Protein AF-A0A355EM09-F1 (afdb_monomer_lite)

Sequence (64 aa):
MKSYIPKKGDFIAVSFDPQSGHKQRGRRPALVVSNTLFNEKTGLATVCPLTTTDRGYPFHVPVP

Secondary structure (DSSP, 8-state):
-PPP-PPTT-EEEEE-PSP-TT---SEEEEEE-S-HHHHHHHS---EEEP-S-----TT-----

Radius of gyration: 13.27 Å; chains: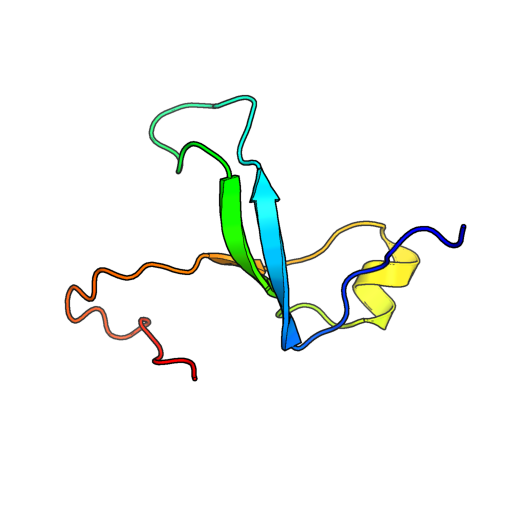 1; bounding box: 35×24×31 Å

pLDDT: mean 87.39, std 13.77, range [50.59, 98.0]

Structure (mmCIF, N/CA/C/O backbone):
data_AF-A0A355EM09-F1
#
_entry.id   AF-A0A355EM09-F1
#
loop_
_atom_site.group_PDB
_atom_site.id
_atom_site.type_symbol
_atom_site.label_atom_id
_atom_site.label_alt_id
_atom_site.label_comp_id
_atom_site.label_asym_id
_atom_site.label_entity_id
_atom_site.label_seq_id
_atom_site.pdbx_PDB_ins_code
_atom_site.Cartn_x
_atom_site.Cartn_y
_atom_site.Cartn_z
_atom_site.occupancy
_atom_site.B_iso_or_equiv
_atom_site.auth_seq_id
_atom_site.auth_comp_id
_atom_site.auth_asym_id
_atom_site.auth_atom_id
_atom_site.pdbx_PDB_model_num
ATOM 1 N N . MET A 1 1 ? -19.250 11.692 10.256 1.00 50.59 1 MET A N 1
ATOM 2 C CA . MET A 1 1 ? -18.609 10.901 9.180 1.00 50.59 1 MET A CA 1
ATOM 3 C C . MET A 1 1 ? -17.854 9.750 9.823 1.00 50.59 1 MET A C 1
ATOM 5 O O . MET A 1 1 ? -17.138 9.996 10.784 1.00 50.59 1 MET A O 1
ATOM 9 N N . LYS A 1 2 ? -18.055 8.506 9.374 1.00 58.59 2 LYS A N 1
ATOM 10 C CA . LYS A 1 2 ? -17.264 7.366 9.868 1.00 58.59 2 LYS A CA 1
ATOM 11 C C . LYS A 1 2 ? -15.854 7.489 9.286 1.00 58.59 2 LYS A C 1
ATOM 13 O O . LYS A 1 2 ? -15.732 7.770 8.097 1.00 58.59 2 LYS A O 1
ATOM 18 N N . SER A 1 3 ? -14.821 7.317 10.107 1.00 85.12 3 SER A N 1
ATOM 19 C CA . SER A 1 3 ? -13.446 7.284 9.600 1.00 85.12 3 SER A CA 1
ATOM 20 C C . SER A 1 3 ? -13.306 6.116 8.622 1.00 85.12 3 SER A C 1
ATOM 22 O O . SER A 1 3 ? -13.818 5.025 8.888 1.00 85.12 3 SER A O 1
ATOM 24 N N . TYR A 1 4 ? -12.681 6.353 7.472 1.00 92.00 4 TYR A N 1
ATOM 25 C CA . TYR A 1 4 ? -12.433 5.305 6.488 1.00 92.00 4 TYR A CA 1
ATOM 26 C C . TYR A 1 4 ? -11.398 4.319 7.038 1.00 92.00 4 TYR A C 1
ATOM 28 O O . TYR A 1 4 ? -10.333 4.731 7.494 1.00 92.00 4 TYR A O 1
ATOM 36 N N . ILE A 1 5 ? -11.710 3.024 6.974 1.00 95.12 5 ILE A N 1
ATOM 37 C CA . ILE A 1 5 ? -10.771 1.945 7.287 1.00 95.12 5 ILE A CA 1
ATOM 38 C C . ILE A 1 5 ? -10.496 1.197 5.980 1.00 95.12 5 ILE A C 1
ATOM 40 O O . ILE A 1 5 ? -11.449 0.661 5.406 1.00 95.12 5 ILE A O 1
ATOM 44 N N . PRO A 1 6 ? -9.238 1.156 5.503 1.00 96.44 6 PRO A N 1
ATOM 45 C CA . PRO A 1 6 ? -8.903 0.458 4.270 1.00 96.44 6 PRO A CA 1
ATOM 46 C C . PRO A 1 6 ? -9.251 -1.027 4.354 1.00 96.44 6 PRO A C 1
ATOM 48 O O . PRO A 1 6 ? -8.929 -1.689 5.347 1.00 96.44 6 PRO A O 1
ATOM 51 N N . LYS A 1 7 ? -9.869 -1.571 3.310 1.00 97.75 7 LYS A N 1
ATOM 52 C CA . LYS A 1 7 ? -10.170 -2.999 3.181 1.00 97.75 7 LYS A CA 1
ATOM 53 C C . LYS A 1 7 ? -9.177 -3.665 2.244 1.00 97.75 7 LYS A C 1
ATOM 55 O O . LYS A 1 7 ? -8.599 -3.029 1.366 1.00 97.75 7 LYS A O 1
ATOM 60 N N . LYS A 1 8 ? -8.978 -4.970 2.424 1.00 97.75 8 LYS A N 1
ATOM 61 C CA . LYS A 1 8 ? -8.158 -5.762 1.501 1.00 97.75 8 LYS A CA 1
ATOM 62 C C . LYS A 1 8 ? -8.696 -5.620 0.073 1.00 97.75 8 LYS A C 1
ATOM 64 O O . LYS A 1 8 ? -9.878 -5.867 -0.151 1.00 97.75 8 LYS A O 1
ATOM 69 N N . GLY A 1 9 ? -7.821 -5.282 -0.870 1.00 96.94 9 GLY A N 1
ATOM 70 C CA . GLY A 1 9 ? -8.172 -5.060 -2.274 1.00 96.94 9 GLY A CA 1
ATOM 71 C C . GLY A 1 9 ? -8.492 -3.608 -2.636 1.00 96.94 9 GLY A C 1
ATOM 72 O O . GLY A 1 9 ? -8.586 -3.308 -3.822 1.00 96.94 9 GLY A O 1
ATOM 73 N N . ASP A 1 10 ? -8.608 -2.699 -1.664 1.00 97.44 10 ASP A N 1
ATOM 74 C CA . ASP A 1 10 ? -8.843 -1.288 -1.968 1.00 97.44 10 ASP A CA 1
ATOM 75 C C . ASP A 1 10 ? -7.612 -0.658 -2.640 1.00 97.44 10 ASP A C 1
ATOM 77 O O . ASP A 1 10 ? -6.469 -0.852 -2.209 1.00 97.44 10 ASP A O 1
ATOM 81 N N . PHE A 1 11 ? -7.862 0.157 -3.665 1.00 96.50 11 PHE A N 1
ATOM 82 C CA . PHE A 1 11 ? -6.875 1.055 -4.257 1.00 96.50 11 PHE A CA 1
ATOM 83 C C . PHE A 1 11 ? -6.945 2.402 -3.546 1.00 96.50 11 PHE A C 1
ATOM 85 O O .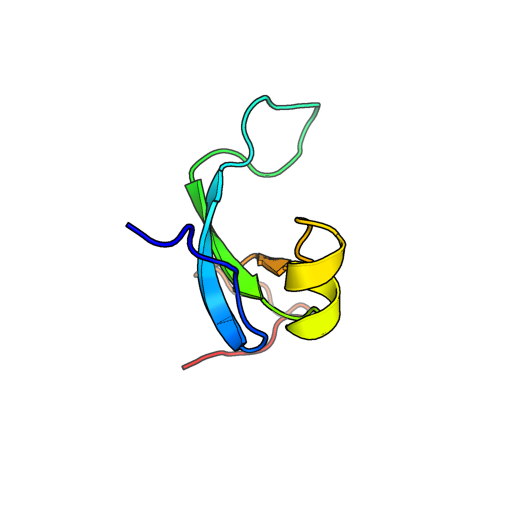 PHE A 1 11 ? -7.958 3.099 -3.600 1.00 96.50 11 PHE A O 1
ATOM 92 N N . ILE A 1 12 ? -5.864 2.774 -2.866 1.00 95.56 12 ILE A N 1
ATOM 93 C CA . ILE A 1 12 ? -5.807 3.987 -2.049 1.00 95.56 12 ILE A CA 1
ATOM 94 C C . ILE A 1 12 ? -4.645 4.880 -2.462 1.00 95.56 12 ILE A C 1
ATOM 96 O O . ILE A 1 12 ? -3.653 4.428 -3.024 1.00 95.56 12 ILE A O 1
ATOM 100 N N . ALA A 1 13 ? -4.748 6.168 -2.144 1.00 93.19 13 ALA A N 1
ATOM 101 C CA . ALA A 1 13 ? -3.647 7.105 -2.300 1.00 93.19 13 ALA A CA 1
ATOM 102 C C . ALA A 1 13 ? -2.956 7.317 -0.947 1.00 93.19 13 ALA A C 1
ATOM 104 O O . ALA A 1 13 ? -3.572 7.843 -0.019 1.00 93.19 13 ALA A O 1
ATOM 105 N N . VAL A 1 14 ? -1.682 6.942 -0.850 1.00 89.94 14 VAL A N 1
ATOM 106 C C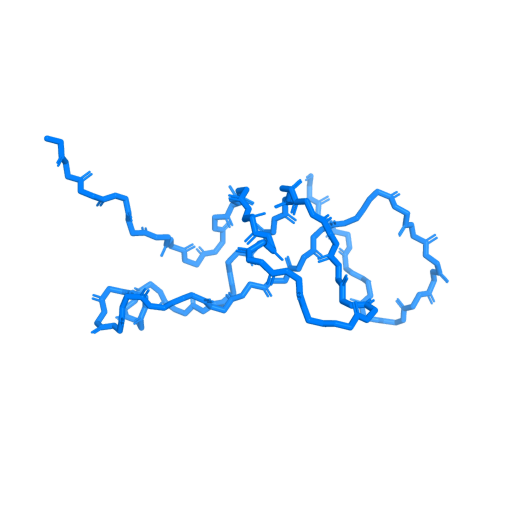A . VAL A 1 14 ? -0.865 7.025 0.370 1.00 89.94 14 VAL A CA 1
ATOM 107 C C . VAL A 1 14 ? 0.157 8.146 0.219 1.00 89.94 14 VAL A C 1
ATOM 109 O O . VAL A 1 14 ? 0.743 8.297 -0.851 1.00 89.94 14 VAL A O 1
ATOM 112 N N . SER A 1 15 ? 0.363 8.940 1.271 1.00 85.88 15 SER A N 1
ATOM 113 C CA . SER A 1 15 ? 1.466 9.903 1.328 1.00 85.88 15 SER A CA 1
ATOM 114 C C . SER A 1 15 ? 2.678 9.272 2.006 1.00 85.88 15 SER A C 1
ATOM 116 O O . SER A 1 15 ? 2.531 8.648 3.055 1.00 85.88 15 SER A O 1
ATOM 118 N N . PHE A 1 16 ? 3.862 9.446 1.423 1.00 71.81 16 PHE A N 1
ATOM 119 C CA . PHE A 1 16 ? 5.132 8.959 1.974 1.00 71.81 16 PHE A CA 1
ATOM 120 C C . PHE A 1 16 ? 5.959 10.068 2.654 1.00 71.81 16 PHE A C 1
ATOM 122 O O . PHE A 1 16 ? 7.185 9.986 2.716 1.00 71.81 16 PHE A O 1
ATOM 129 N N . ASP A 1 17 ? 5.285 11.095 3.175 1.00 69.56 17 ASP A N 1
ATOM 130 C CA . ASP A 1 17 ? 5.900 12.225 3.878 1.00 69.56 17 ASP A CA 1
ATOM 131 C C . ASP A 1 17 ? 5.711 12.097 5.410 1.00 69.56 17 ASP A C 1
ATOM 133 O O . ASP A 1 17 ? 4.617 11.725 5.844 1.00 69.56 17 ASP A O 1
ATOM 137 N N . PRO A 1 18 ? 6.718 12.427 6.253 1.00 58.62 18 PRO A N 1
ATOM 138 C CA . PRO A 1 18 ? 8.038 12.964 5.918 1.00 58.62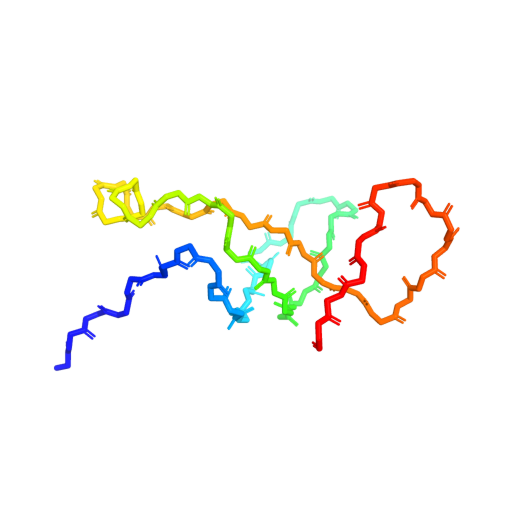 18 PRO A CA 1
ATOM 139 C C . PRO A 1 18 ? 9.044 11.892 5.468 1.00 58.62 18 PRO A C 1
ATOM 141 O O . PRO A 1 18 ? 9.040 10.745 5.913 1.00 58.62 18 PRO A O 1
ATOM 144 N N . GLN A 1 19 ? 9.951 12.303 4.587 1.00 59.44 19 GLN A N 1
ATOM 145 C CA . GLN A 1 19 ? 10.938 11.436 3.956 1.00 59.44 19 GLN A CA 1
ATOM 146 C C . GLN A 1 19 ? 12.083 11.059 4.913 1.00 59.44 19 GLN A C 1
ATOM 148 O O . GLN A 1 19 ? 12.645 11.907 5.601 1.00 59.44 19 GLN A O 1
ATOM 153 N N . SER A 1 20 ? 12.510 9.794 4.874 1.00 55.28 20 SER A N 1
ATOM 154 C CA . SER A 1 20 ? 13.801 9.355 5.416 1.00 55.28 20 SER A CA 1
ATOM 155 C C . SER A 1 20 ? 14.584 8.611 4.325 1.00 55.28 20 SER A C 1
ATOM 157 O O . SER A 1 20 ? 14.192 7.520 3.899 1.00 55.28 20 SER A O 1
ATOM 159 N N . GLY A 1 21 ? 15.670 9.218 3.830 1.00 62.84 21 GLY A N 1
ATOM 160 C CA . GLY A 1 21 ? 16.577 8.635 2.826 1.00 62.84 21 GLY A CA 1
ATOM 161 C C . GLY A 1 21 ? 16.040 8.599 1.382 1.00 62.84 21 GLY A C 1
ATOM 162 O O . GLY A 1 21 ? 15.226 9.429 0.993 1.00 62.84 21 GLY A O 1
ATOM 163 N N . HIS A 1 22 ? 16.483 7.619 0.578 1.00 57.31 22 HIS A N 1
ATOM 164 C CA . HIS A 1 22 ? 16.113 7.415 -0.844 1.00 57.31 22 HIS A CA 1
ATOM 165 C C . HIS A 1 22 ? 14.725 6.770 -1.067 1.00 57.31 22 HIS A C 1
ATOM 167 O O . HIS A 1 22 ? 14.442 6.241 -2.143 1.00 57.31 22 HIS A O 1
ATOM 173 N N . LYS A 1 23 ? 13.865 6.732 -0.043 1.00 61.69 23 LYS A N 1
ATOM 174 C CA . LYS A 1 23 ? 12.543 6.089 -0.124 1.00 61.69 23 LYS A CA 1
ATOM 175 C C . LYS A 1 23 ? 11.590 6.882 -1.0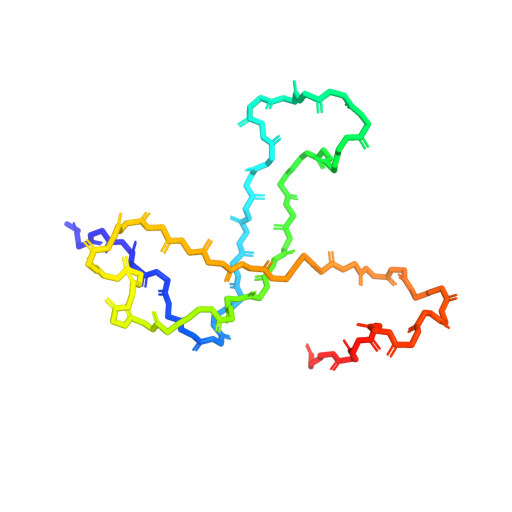36 1.00 61.69 23 LYS A C 1
ATOM 177 O O . LYS A 1 23 ? 11.820 8.054 -1.325 1.00 61.69 23 LYS A O 1
ATOM 182 N N . GLN A 1 24 ? 10.536 6.219 -1.525 1.00 57.31 24 GLN A N 1
ATOM 183 C CA . GLN A 1 24 ? 9.569 6.800 -2.467 1.00 57.31 24 GLN A CA 1
ATOM 184 C C . GLN A 1 24 ? 8.960 8.107 -1.925 1.00 57.31 24 GLN A C 1
ATOM 186 O O . GLN A 1 24 ? 8.597 8.174 -0.758 1.00 57.31 24 GLN A O 1
ATOM 191 N N . ARG A 1 25 ? 8.840 9.129 -2.785 1.00 63.16 25 ARG A N 1
ATOM 192 C CA . ARG A 1 25 ? 8.340 10.477 -2.449 1.00 63.16 25 ARG A CA 1
ATOM 193 C C . ARG A 1 25 ? 6.917 10.710 -2.967 1.00 63.16 25 ARG A C 1
ATOM 195 O O . ARG A 1 25 ? 6.576 10.196 -4.043 1.00 63.16 25 ARG A O 1
ATOM 202 N N . GLY A 1 26 ? 6.163 11.549 -2.253 1.00 72.56 26 GLY A N 1
ATOM 203 C CA . GLY A 1 26 ? 4.872 12.108 -2.664 1.00 72.56 26 GLY A CA 1
ATOM 204 C C . GLY A 1 26 ? 3.668 11.199 -2.414 1.00 72.56 26 GLY A C 1
ATOM 205 O O . GLY A 1 26 ? 3.787 10.113 -1.844 1.00 72.56 26 GLY A O 1
ATOM 206 N N . ARG A 1 27 ? 2.492 11.650 -2.870 1.00 82.62 27 ARG A N 1
ATOM 207 C CA . ARG A 1 27 ? 1.253 10.867 -2.831 1.00 82.62 27 ARG A CA 1
ATOM 208 C C . ARG A 1 27 ? 1.251 9.849 -3.967 1.00 82.62 27 ARG A C 1
ATOM 210 O O . ARG A 1 27 ? 1.324 10.237 -5.131 1.00 82.62 27 ARG A O 1
ATOM 217 N N . ARG A 1 28 ? 1.166 8.560 -3.641 1.00 88.06 28 ARG A N 1
ATOM 218 C CA . ARG A 1 28 ? 1.199 7.469 -4.624 1.00 88.06 28 ARG A CA 1
ATOM 219 C C . ARG A 1 28 ? 0.005 6.535 -4.472 1.00 88.06 28 ARG A C 1
ATOM 221 O O . ARG A 1 28 ? -0.449 6.319 -3.346 1.00 88.06 28 ARG A O 1
ATOM 228 N N . PRO A 1 29 ? -0.493 5.971 -5.581 1.00 94.19 29 PRO A N 1
ATOM 229 C CA . PRO A 1 29 ? -1.457 4.889 -5.513 1.00 94.19 29 PRO A CA 1
ATOM 230 C C . PRO A 1 29 ? -0.805 3.643 -4.896 1.00 94.19 29 PRO A C 1
ATOM 232 O O . PRO A 1 29 ? 0.374 3.359 -5.124 1.00 94.19 29 PRO A O 1
ATOM 235 N N . ALA A 1 30 ? -1.570 2.902 -4.105 1.00 95.56 30 ALA A N 1
ATOM 236 C CA . ALA A 1 30 ? -1.166 1.631 -3.527 1.00 95.56 30 ALA A CA 1
ATOM 237 C C . ALA A 1 30 ? -2.376 0.697 -3.374 1.00 95.56 30 ALA A C 1
ATOM 239 O O . ALA A 1 30 ? -3.496 1.158 -3.151 1.00 95.56 30 ALA A O 1
ATOM 240 N N . LEU A 1 31 ? -2.136 -0.609 -3.472 1.00 97.12 31 LEU A N 1
ATOM 241 C CA . LEU A 1 31 ? -3.126 -1.659 -3.235 1.00 97.12 31 LEU A CA 1
ATOM 242 C C . LEU A 1 31 ? -3.023 -2.159 -1.792 1.00 97.12 31 LEU A C 1
ATOM 244 O O . LEU A 1 31 ? -1.932 -2.511 -1.339 1.00 97.12 31 LEU A O 1
ATOM 248 N N . VAL A 1 32 ? -4.142 -2.246 -1.078 1.00 97.75 32 VAL A N 1
ATOM 249 C CA . VAL A 1 32 ? -4.181 -2.809 0.280 1.00 97.75 32 VAL A CA 1
ATOM 250 C C . VAL A 1 32 ? -4.127 -4.335 0.224 1.00 97.75 32 VAL A C 1
ATOM 252 O O . VAL A 1 32 ? -5.021 -4.978 -0.328 1.00 97.75 32 VAL A O 1
ATOM 255 N N . VAL A 1 33 ? -3.105 -4.930 0.843 1.00 97.56 33 VAL A N 1
ATOM 256 C CA . VAL A 1 33 ? -2.903 -6.392 0.857 1.00 97.56 33 VAL A CA 1
ATOM 257 C C . VAL A 1 33 ? -3.172 -7.031 2.220 1.00 97.56 33 VAL A C 1
ATOM 259 O O . VAL A 1 33 ? -3.465 -8.229 2.287 1.00 97.56 33 VAL A O 1
ATOM 262 N N . SER A 1 34 ? -3.124 -6.248 3.303 1.00 98.00 34 SER A N 1
ATOM 263 C CA . SER A 1 34 ? -3.466 -6.712 4.652 1.00 98.00 34 SER A CA 1
ATOM 264 C C . SER A 1 34 ? -4.962 -7.001 4.804 1.00 98.00 34 SER A C 1
ATOM 266 O O . SER A 1 34 ? -5.807 -6.437 4.111 1.00 98.00 34 SER A O 1
ATOM 268 N N . ASN A 1 35 ? -5.299 -7.906 5.726 1.00 97.88 35 ASN A N 1
ATOM 269 C CA . ASN A 1 35 ? -6.683 -8.276 6.012 1.00 97.88 35 ASN A CA 1
ATOM 270 C C . ASN A 1 35 ? -7.447 -7.103 6.654 1.00 97.88 35 ASN A C 1
ATOM 272 O O . ASN A 1 35 ? -6.925 -6.440 7.547 1.00 97.88 35 ASN A O 1
ATOM 276 N N . THR A 1 36 ? -8.703 -6.894 6.261 1.00 97.06 36 THR A N 1
ATOM 277 C CA . THR A 1 36 ? -9.572 -5.841 6.806 1.00 97.06 36 THR A CA 1
ATOM 278 C C . THR A 1 36 ? -9.658 -5.893 8.333 1.00 97.06 36 THR A C 1
ATOM 280 O O . THR A 1 36 ? -9.534 -4.857 8.976 1.00 97.06 36 THR A O 1
ATOM 283 N N . LEU A 1 37 ? -9.754 -7.088 8.934 1.00 97.06 37 LEU A N 1
ATOM 284 C CA . LEU A 1 37 ? -9.788 -7.230 10.397 1.00 97.06 37 LEU A CA 1
ATOM 285 C C . LEU A 1 37 ? -8.500 -6.716 11.066 1.00 97.06 37 LEU A C 1
ATOM 287 O O . LEU A 1 37 ? -8.554 -6.102 12.128 1.00 97.06 37 LEU A O 1
ATOM 291 N N . PHE A 1 38 ? -7.340 -6.941 10.444 1.00 97.88 38 PHE A N 1
ATOM 292 C CA . PHE A 1 38 ? -6.068 -6.406 10.935 1.00 97.88 38 PHE A CA 1
ATOM 293 C C . PHE A 1 38 ? -6.066 -4.875 10.865 1.00 97.88 38 PHE A C 1
ATOM 295 O O . PHE A 1 38 ? -5.692 -4.218 11.838 1.00 97.88 38 PHE A O 1
ATOM 302 N N . ASN A 1 39 ? -6.549 -4.316 9.754 1.00 96.94 39 ASN A N 1
ATOM 303 C CA . ASN A 1 39 ? -6.604 -2.870 9.543 1.00 96.94 39 ASN A CA 1
ATOM 304 C C . ASN A 1 39 ? -7.512 -2.191 10.576 1.00 96.94 39 ASN A C 1
ATOM 306 O O . ASN A 1 39 ? -7.138 -1.183 11.171 1.00 96.94 39 ASN A O 1
ATOM 310 N N . GLU A 1 40 ? -8.673 -2.792 10.848 1.00 96.19 40 GLU A N 1
ATOM 311 C CA . GLU A 1 40 ? -9.636 -2.313 11.843 1.00 96.19 40 GLU A CA 1
ATOM 312 C C . GLU A 1 40 ? -9.086 -2.350 13.271 1.00 96.19 40 GLU A C 1
ATOM 314 O O . GLU A 1 40 ? -9.339 -1.432 14.050 1.00 96.19 40 GLU A O 1
ATOM 319 N N . LYS A 1 41 ? -8.349 -3.406 13.636 1.00 97.19 41 LYS A N 1
ATOM 320 C CA . LYS A 1 41 ? -7.851 -3.589 15.008 1.00 97.19 41 LYS A CA 1
ATOM 321 C C . LYS A 1 41 ? -6.587 -2.797 15.313 1.00 97.19 41 LYS A C 1
ATOM 323 O O . LYS A 1 41 ? -6.389 -2.417 16.462 1.00 97.19 41 LYS A O 1
ATOM 328 N N . THR A 1 42 ? -5.732 -2.578 14.318 1.00 96.38 42 THR A N 1
ATOM 329 C CA . THR A 1 42 ? -4.421 -1.942 14.523 1.00 96.38 42 THR A CA 1
ATOM 330 C C . THR A 1 42 ? -4.387 -0.476 14.109 1.00 96.38 42 THR A C 1
ATOM 332 O O . THR A 1 42 ? -3.509 0.255 14.557 1.00 96.38 42 THR A O 1
ATOM 335 N N . GLY A 1 43 ? -5.301 -0.044 13.234 1.00 94.38 43 GLY A N 1
ATOM 336 C CA . GLY A 1 43 ? -5.195 1.253 12.565 1.00 94.38 43 GLY A CA 1
ATOM 337 C C . GLY A 1 43 ? -4.042 1.326 11.554 1.00 94.38 43 GLY A C 1
ATOM 338 O O . GLY A 1 43 ? -3.730 2.411 11.069 1.00 94.38 43 GLY A O 1
ATOM 339 N N . LEU A 1 44 ? -3.408 0.192 11.231 1.00 95.38 44 LEU A N 1
ATOM 340 C CA . LEU A 1 44 ? -2.315 0.078 10.267 1.00 95.38 44 LEU A CA 1
ATOM 341 C C . LEU A 1 44 ? -2.768 -0.720 9.045 1.00 95.38 44 LEU A C 1
ATOM 343 O O . LEU A 1 44 ? -3.556 -1.652 9.158 1.00 95.38 44 LEU A O 1
ATOM 347 N N . ALA A 1 45 ? -2.221 -0.402 7.874 1.00 96.19 45 ALA A N 1
ATOM 348 C CA . ALA A 1 45 ? -2.448 -1.169 6.655 1.00 96.19 45 ALA A CA 1
ATOM 349 C C . ALA A 1 45 ? -1.117 -1.502 5.976 1.00 96.19 45 ALA A C 1
ATOM 351 O O . ALA A 1 45 ? -0.225 -0.658 5.878 1.00 96.19 45 ALA A O 1
ATOM 352 N N . THR A 1 46 ? -0.997 -2.731 5.478 1.00 96.69 46 THR A N 1
ATOM 353 C CA . THR A 1 46 ? 0.103 -3.136 4.601 1.00 96.69 46 THR A CA 1
ATOM 354 C C . THR A 1 46 ? -0.341 -2.960 3.159 1.00 96.69 46 THR A C 1
ATOM 356 O O . THR A 1 46 ? -1.408 -3.440 2.765 1.00 96.69 46 THR A O 1
ATOM 359 N N . VAL A 1 47 ? 0.486 -2.278 2.369 1.00 95.94 47 VAL A N 1
ATOM 360 C CA . VAL A 1 47 ? 0.159 -1.906 0.992 1.00 95.94 47 VAL A CA 1
ATOM 361 C C . VAL A 1 47 ? 1.286 -2.253 0.024 1.00 95.94 47 VAL A C 1
ATOM 363 O O . VAL A 1 47 ? 2.462 -2.212 0.388 1.00 95.94 47 VAL A O 1
ATOM 366 N N . CYS A 1 48 ? 0.920 -2.534 -1.224 1.00 94.75 48 CYS A N 1
ATOM 367 C CA . CYS A 1 48 ? 1.839 -2.634 -2.353 1.00 94.75 48 CYS A CA 1
ATOM 368 C C . CYS A 1 48 ? 1.767 -1.336 -3.175 1.00 94.75 48 CYS A C 1
ATOM 370 O O . CYS A 1 48 ? 0.690 -1.014 -3.682 1.00 94.75 48 CYS A O 1
ATOM 372 N N . PRO A 1 49 ? 2.860 -0.564 -3.304 1.00 92.81 49 PRO A N 1
ATOM 373 C CA . PRO A 1 49 ? 2.855 0.665 -4.090 1.00 92.81 49 PRO A CA 1
ATOM 374 C C . PRO A 1 49 ? 2.686 0.362 -5.581 1.00 92.81 49 PRO A C 1
ATOM 376 O O . PRO A 1 49 ? 3.252 -0.601 -6.096 1.00 92.81 49 PRO A O 1
ATOM 379 N N . LEU A 1 50 ? 1.934 1.215 -6.270 1.00 93.25 50 LEU A N 1
ATOM 380 C CA . LEU A 1 50 ? 1.672 1.109 -7.701 1.00 93.25 50 LEU A CA 1
ATOM 381 C C . LEU A 1 50 ? 2.588 2.052 -8.485 1.00 93.25 50 LEU A C 1
ATOM 383 O O . LEU A 1 50 ? 2.935 3.149 -8.038 1.00 93.25 50 LEU A O 1
ATOM 387 N N . THR A 1 51 ? 2.976 1.613 -9.677 1.00 89.75 51 THR A N 1
ATOM 388 C CA . THR A 1 51 ? 3.803 2.366 -10.620 1.00 89.75 51 THR A CA 1
ATOM 389 C C . THR A 1 51 ? 3.281 2.137 -12.031 1.00 89.75 51 THR A C 1
ATOM 391 O O . THR A 1 51 ? 2.834 1.043 -12.354 1.00 89.75 51 THR A O 1
ATOM 394 N N . THR A 1 52 ? 3.348 3.162 -12.877 1.00 91.19 52 THR A N 1
ATOM 395 C CA . THR A 1 52 ? 3.062 3.035 -14.315 1.00 91.19 52 THR A CA 1
ATOM 396 C C . THR A 1 52 ? 4.274 2.544 -15.103 1.00 91.19 52 THR A C 1
ATOM 398 O O . THR A 1 52 ? 4.156 2.188 -16.270 1.00 91.19 52 THR A O 1
ATOM 401 N N . THR A 1 53 ? 5.458 2.537 -14.485 1.00 91.69 53 THR A N 1
ATOM 402 C CA . THR A 1 53 ? 6.683 2.017 -15.093 1.00 91.69 53 THR A CA 1
ATOM 403 C C . THR A 1 53 ? 6.841 0.541 -14.772 1.00 91.69 53 THR A C 1
ATOM 405 O O . THR A 1 53 ? 7.135 0.193 -13.626 1.00 91.69 53 THR A O 1
ATOM 408 N 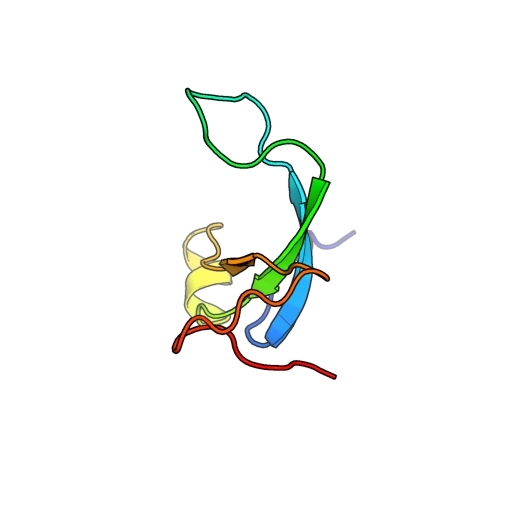N . ASP A 1 54 ? 6.747 -0.301 -15.795 1.00 90.94 54 ASP A N 1
ATOM 409 C CA . ASP A 1 54 ? 7.221 -1.674 -15.715 1.00 90.94 54 ASP A CA 1
ATOM 410 C C . ASP A 1 54 ? 8.709 -1.753 -16.096 1.00 90.94 54 ASP A C 1
ATOM 412 O O . ASP A 1 54 ? 9.164 -1.112 -17.042 1.00 90.94 54 ASP A O 1
ATOM 416 N N . ARG A 1 55 ? 9.482 -2.511 -15.319 1.00 91.12 55 ARG A N 1
ATOM 417 C CA . ARG A 1 55 ? 10.917 -2.755 -15.533 1.00 91.12 55 ARG A CA 1
ATOM 418 C C . ARG A 1 55 ? 11.225 -4.240 -15.746 1.00 91.12 55 ARG A C 1
ATOM 420 O O . ARG A 1 55 ? 12.395 -4.609 -15.742 1.00 91.12 55 ARG A O 1
ATOM 427 N N . GLY A 1 56 ? 10.201 -5.086 -15.880 1.00 91.56 56 GLY A N 1
ATOM 428 C CA . GLY A 1 56 ? 10.368 -6.531 -16.042 1.00 91.56 56 GLY A CA 1
ATOM 429 C C . GLY A 1 56 ? 10.841 -7.244 -14.771 1.00 91.56 56 GLY A C 1
ATOM 430 O O . GLY A 1 56 ? 11.466 -8.298 -14.856 1.00 91.56 56 GLY A O 1
ATOM 431 N N . TYR A 1 57 ? 10.582 -6.679 -13.585 1.00 92.44 57 TYR A N 1
ATOM 432 C CA . TYR A 1 57 ? 10.870 -7.374 -12.329 1.00 92.44 57 TYR A CA 1
ATOM 433 C C . TYR A 1 57 ? 9.864 -8.512 -12.108 1.00 92.44 57 TYR A C 1
ATOM 435 O O . TYR A 1 57 ? 8.667 -8.292 -12.273 1.00 92.44 57 TYR A O 1
ATOM 443 N N . PRO A 1 58 ? 10.298 -9.691 -11.627 1.00 94.50 58 PRO A N 1
ATOM 444 C CA . PRO A 1 58 ? 9.421 -10.856 -11.467 1.00 94.50 58 PRO A CA 1
ATOM 445 C C . PRO A 1 58 ? 8.296 -10.658 -10.437 1.00 94.50 58 PRO A C 1
ATOM 447 O O . PRO A 1 58 ? 7.336 -11.418 -10.424 1.00 94.50 58 PRO A O 1
ATOM 450 N N . PHE A 1 59 ? 8.407 -9.644 -9.573 1.00 92.44 59 PHE A N 1
ATOM 451 C CA . PHE A 1 59 ? 7.388 -9.294 -8.579 1.00 92.44 59 PHE A CA 1
ATOM 452 C C . PHE A 1 59 ? 6.485 -8.130 -9.003 1.00 92.44 59 PHE A C 1
ATOM 454 O O . PHE A 1 59 ? 5.626 -7.714 -8.225 1.00 92.44 59 PHE A O 1
ATOM 461 N N . HIS A 1 60 ? 6.661 -7.582 -10.208 1.00 94.19 60 HIS A N 1
ATOM 462 C CA . HIS A 1 60 ? 5.653 -6.702 -10.783 1.00 94.19 60 HIS A CA 1
ATOM 463 C C . HIS A 1 60 ? 4.463 -7.544 -11.231 1.00 94.19 60 HIS A C 1
ATOM 465 O O . HIS A 1 60 ? 4.603 -8.475 -12.020 1.00 94.19 60 HIS A O 1
ATOM 471 N N . VAL A 1 61 ? 3.290 -7.204 -10.710 1.00 94.06 61 VAL A N 1
ATOM 472 C CA . VAL A 1 61 ? 2.037 -7.869 -11.052 1.00 94.06 61 VAL A CA 1
ATOM 473 C C . VAL A 1 61 ? 1.131 -6.834 -11.715 1.00 94.06 61 VAL A C 1
ATOM 475 O O . VAL A 1 61 ? 0.918 -5.772 -11.121 1.00 94.06 61 VAL A O 1
ATOM 478 N N . PRO A 1 62 ? 0.613 -7.099 -12.928 1.00 93.94 62 PRO A N 1
ATOM 479 C CA . PRO A 1 62 ? -0.342 -6.208 -13.567 1.00 93.94 62 PRO A CA 1
ATOM 480 C C . PRO A 1 62 ? -1.641 -6.163 -12.758 1.00 93.94 62 PRO A C 1
ATOM 482 O O . PRO A 1 62 ? -2.112 -7.178 -12.243 1.00 93.94 62 PRO A O 1
ATOM 485 N N . VAL A 1 63 ? -2.220 -4.973 -12.661 1.00 91.88 63 VAL A N 1
ATOM 486 C CA . VAL A 1 63 ? -3.520 -4.720 -12.033 1.00 91.88 63 VAL A CA 1
ATOM 487 C C . VAL A 1 63 ? -4.455 -4.054 -13.056 1.00 91.88 63 VAL A C 1
ATOM 489 O O . VAL A 1 63 ? -3.932 -3.464 -14.005 1.00 91.88 63 VAL A O 1
ATOM 492 N N . PRO A 1 64 ? -5.790 -4.180 -12.910 1.00 87.94 64 PRO A N 1
ATOM 493 C CA . PRO A 1 64 ? -6.766 -3.599 -13.839 1.00 87.94 64 PRO A CA 1
ATOM 494 C C . PRO A 1 64 ? -6.694 -2.074 -13.963 1.00 87.94 64 PRO A C 1
ATOM 496 O O . PRO A 1 64 ? -6.307 -1.413 -12.970 1.00 87.94 64 PRO A O 1
#

Foldseek 3Di:
DDDDQDAQQDWDWDAPPPDDPPDDHGTFIWGFHDHSVCSVVPVDTDTHTDDPDDPPDPPDDDDD